Protein AF-A0A7C2W9W1-F1 (afdb_monomer)

Radius of gyration: 30.17 Å; Cα contacts (8 Å, |Δi|>4): 5; chains: 1; bounding box: 88×22×55 Å

pLDDT: mean 78.02, std 16.51, range [39.12, 98.31]

Secondary structure (DSSP, 8-state):
----S---TT--PPPHHHHHHHHSHHHHHHHT-------HHHHHHHHHHHHHHHHHHHHHHHH--

Mean predicted aligned error: 15.75 Å

Sequence (65 aa):
MAGSRDDDPLDLGPDERDLDLLDGSWEQQYYSGQLRQRDWQTILLGLALLALLAMLLPLVMVFLR

Structure (mmCIF, N/CA/C/O backbone):
data_AF-A0A7C2W9W1-F1
#
_entry.id   AF-A0A7C2W9W1-F1
#
loop_
_atom_site.group_PDB
_atom_site.id
_atom_site.type_symbol
_atom_site.label_atom_id
_atom_site.label_alt_id
_atom_site.label_comp_id
_atom_site.label_asym_id
_atom_site.label_entity_id
_atom_site.label_seq_id
_atom_site.pdbx_PDB_ins_code
_atom_site.Cartn_x
_atom_site.Cartn_y
_atom_site.Cartn_z
_atom_site.occupancy
_atom_site.B_iso_or_equiv
_atom_site.auth_seq_id
_atom_site.auth_comp_id
_atom_site.auth_asym_id
_atom_site.auth_atom_id
_atom_site.pdbx_PDB_model_num
ATOM 1 N N . MET A 1 1 ? -69.886 5.475 13.515 1.00 47.38 1 MET A N 1
ATOM 2 C CA . MET A 1 1 ? -68.772 5.670 12.563 1.00 47.38 1 MET A CA 1
ATOM 3 C C . MET A 1 1 ? -67.997 6.892 13.018 1.00 47.38 1 MET A C 1
ATOM 5 O O . MET A 1 1 ? -68.518 7.989 12.886 1.00 47.38 1 MET A O 1
ATOM 9 N N . ALA A 1 2 ? -66.830 6.703 13.630 1.00 40.59 2 ALA A N 1
ATOM 10 C CA . ALA A 1 2 ? -65.919 7.785 13.991 1.00 40.59 2 ALA A CA 1
ATOM 11 C C . ALA A 1 2 ? -64.483 7.237 14.013 1.00 40.59 2 ALA A C 1
ATOM 13 O O . ALA A 1 2 ? -64.235 6.244 14.689 1.00 40.59 2 ALA A O 1
ATOM 14 N N . GLY A 1 3 ? -63.605 7.877 13.235 1.00 39.12 3 GLY A N 1
ATOM 15 C CA . GLY A 1 3 ? -62.151 7.932 13.421 1.00 39.12 3 GLY A CA 1
ATOM 16 C C . GLY A 1 3 ? -61.354 6.644 13.231 1.00 39.12 3 GLY A C 1
ATOM 17 O O . GLY A 1 3 ? -61.003 5.994 14.205 1.00 39.12 3 GLY A O 1
ATOM 18 N N . SER A 1 4 ? -60.997 6.324 11.986 1.00 61.94 4 SER A N 1
ATOM 19 C CA . SER A 1 4 ? -59.822 5.497 11.691 1.00 61.94 4 SER A CA 1
ATOM 20 C C . SER A 1 4 ? -58.693 6.425 11.263 1.00 61.94 4 SER A C 1
ATOM 22 O O . SER A 1 4 ? -58.925 7.210 10.342 1.00 61.94 4 SER A O 1
ATOM 24 N N . ARG A 1 5 ? -57.504 6.153 11.809 1.00 59.91 5 ARG A N 1
ATOM 25 C CA . ARG A 1 5 ? -56.165 6.510 11.328 1.00 59.91 5 ARG A CA 1
ATOM 26 C C . ARG A 1 5 ? -55.586 7.870 11.729 1.00 59.91 5 ARG A C 1
ATOM 28 O O . ARG A 1 5 ? -56.138 8.913 11.407 1.00 59.91 5 ARG A O 1
ATOM 35 N N . ASP A 1 6 ? -54.399 7.707 12.313 1.00 57.75 6 ASP A N 1
ATOM 36 C CA . ASP A 1 6 ? -53.242 8.596 12.339 1.00 57.75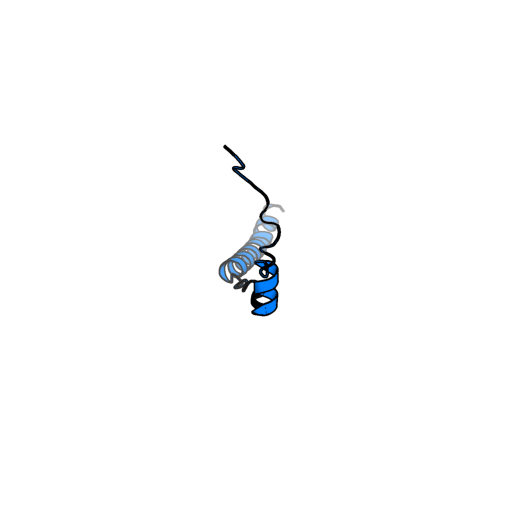 6 ASP A CA 1
ATOM 37 C C . ASP A 1 6 ? -53.273 9.679 13.430 1.00 57.75 6 ASP A C 1
ATOM 39 O O . ASP A 1 6 ? -54.312 10.266 13.695 1.00 57.75 6 ASP A O 1
ATOM 43 N N . ASP A 1 7 ? -52.119 9.882 14.078 1.00 54.50 7 ASP A N 1
ATOM 44 C CA . ASP A 1 7 ? -51.820 10.863 15.140 1.00 54.50 7 ASP A CA 1
ATOM 45 C C . ASP A 1 7 ? -51.873 10.337 16.589 1.00 54.50 7 ASP A C 1
ATOM 47 O O . ASP A 1 7 ? -52.653 10.814 17.413 1.00 54.50 7 ASP A O 1
ATOM 51 N N . ASP A 1 8 ? -50.967 9.414 16.943 1.00 54.78 8 ASP A N 1
ATOM 52 C CA . ASP A 1 8 ? -50.470 9.324 18.327 1.00 54.78 8 ASP A CA 1
ATOM 53 C C . ASP A 1 8 ? -49.098 10.038 18.396 1.00 54.78 8 ASP A C 1
ATOM 55 O O . ASP A 1 8 ? -48.076 9.462 18.020 1.00 54.78 8 ASP A O 1
ATOM 59 N N . PRO A 1 9 ? -49.048 11.335 18.756 1.00 55.62 9 PRO A N 1
ATOM 60 C CA . PRO A 1 9 ? -47.854 12.183 18.644 1.00 55.62 9 PRO A CA 1
ATOM 61 C C . PRO A 1 9 ? -46.825 12.018 19.780 1.00 55.62 9 PRO A C 1
ATOM 63 O O . PRO A 1 9 ? -45.958 12.877 19.935 1.00 55.62 9 PRO A O 1
ATOM 66 N N . LEU A 1 10 ? -46.928 10.984 20.623 1.00 56.03 10 LEU A N 1
ATOM 67 C CA . LEU A 1 10 ? -46.203 10.920 21.902 1.00 56.03 10 LEU A CA 1
ATOM 68 C C . LEU A 1 10 ? -45.474 9.597 22.172 1.00 56.03 10 LEU A C 1
ATOM 70 O O . LEU A 1 10 ? -45.143 9.323 23.326 1.00 56.03 10 LEU A O 1
ATOM 74 N N . ASP A 1 11 ? -45.135 8.819 21.144 1.00 63.09 11 ASP A N 1
ATOM 75 C CA . ASP A 1 11 ? -44.032 7.859 21.284 1.00 63.09 11 ASP A CA 1
ATOM 76 C C . ASP A 1 11 ? -42.697 8.613 21.151 1.00 63.09 11 ASP A C 1
ATOM 78 O O . ASP A 1 11 ? -42.023 8.591 20.127 1.00 63.09 11 ASP A O 1
ATOM 82 N N . LEU A 1 12 ? -42.384 9.388 22.194 1.00 61.09 12 LEU A N 1
ATOM 83 C CA . LEU A 1 12 ? -41.117 10.102 22.400 1.00 61.09 12 LEU A CA 1
ATOM 84 C C . LEU A 1 12 ? -40.106 9.201 23.128 1.00 61.09 12 LEU A C 1
ATOM 86 O O . LEU A 1 12 ? -39.279 9.682 23.907 1.00 61.09 12 LEU A O 1
ATOM 90 N N . GLY A 1 13 ? -40.227 7.881 22.951 1.00 66.56 13 GLY A N 1
ATOM 91 C CA . GLY A 1 13 ? -39.175 6.961 23.348 1.00 66.56 13 GLY A CA 1
ATOM 92 C C . GLY A 1 13 ? -37.866 7.353 22.655 1.00 66.56 13 GLY A C 1
ATOM 93 O O . GLY A 1 13 ? -37.916 7.889 21.546 1.00 66.56 13 GLY A O 1
ATOM 94 N N . PRO A 1 14 ? -36.708 7.134 23.302 1.00 63.41 14 PRO A N 1
ATOM 95 C CA . PRO A 1 14 ? -35.423 7.418 22.680 1.00 63.41 14 PRO A CA 1
ATOM 96 C C . PRO A 1 14 ? -35.365 6.701 21.332 1.00 63.41 14 PRO A C 1
ATOM 98 O O . PRO A 1 14 ? -35.626 5.494 21.259 1.00 63.41 14 PRO A O 1
ATOM 101 N N . ASP A 1 15 ? -35.103 7.461 20.270 1.00 74.12 15 ASP A N 1
ATOM 102 C CA . ASP A 1 15 ? -35.022 6.892 18.933 1.00 74.12 15 ASP A CA 1
ATOM 103 C C . ASP A 1 15 ? -33.772 5.997 18.817 1.00 74.12 15 ASP A C 1
ATOM 105 O O . ASP A 1 15 ? -32.939 5.915 19.723 1.00 74.12 15 ASP A O 1
ATOM 109 N N . GLU A 1 16 ? -33.623 5.278 17.704 1.00 66.75 16 GLU A N 1
ATOM 110 C CA . GLU A 1 16 ? -32.452 4.409 17.481 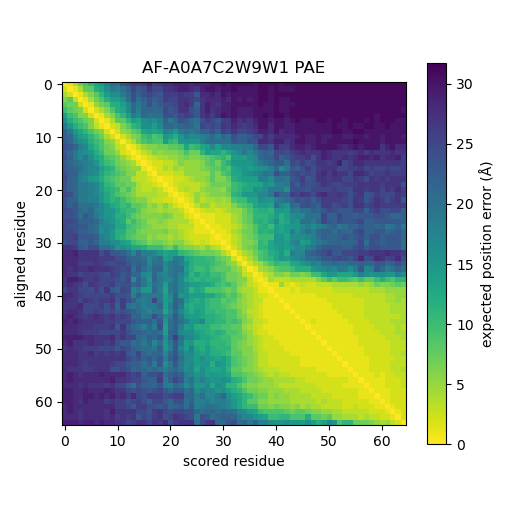1.00 66.75 16 GLU A CA 1
ATOM 111 C C . GLU A 1 16 ? -31.112 5.156 17.632 1.00 66.75 16 GLU A C 1
ATOM 113 O O . GLU A 1 16 ? -30.091 4.524 17.892 1.00 66.75 16 GLU A O 1
ATOM 118 N N . ARG A 1 17 ? -31.145 6.487 17.482 1.00 68.88 17 ARG A N 1
ATOM 119 C CA . ARG A 1 17 ? -30.027 7.428 17.555 1.00 68.88 17 ARG A CA 1
ATOM 120 C C . ARG A 1 17 ? -29.822 8.062 18.938 1.00 68.88 17 ARG A C 1
ATOM 122 O O . ARG A 1 17 ? -28.846 8.778 19.159 1.00 68.88 17 ARG A O 1
ATOM 129 N N . ASP A 1 18 ? -30.767 7.861 19.842 1.00 73.88 18 ASP A N 1
ATOM 130 C CA . ASP A 1 18 ? -30.640 8.171 21.257 1.00 73.88 18 ASP A CA 1
ATOM 131 C C . ASP A 1 18 ? -30.186 6.921 22.019 1.00 73.88 18 ASP A C 1
ATOM 133 O O . ASP A 1 18 ? -29.450 7.008 23.002 1.00 73.88 18 ASP A O 1
ATOM 137 N N . LEU A 1 19 ? -30.600 5.737 21.562 1.00 74.94 19 LEU A N 1
ATOM 138 C CA . LEU A 1 19 ? -30.219 4.457 22.156 1.00 74.94 19 LEU A CA 1
ATOM 139 C C . LEU A 1 19 ? -28.725 4.152 21.988 1.00 74.94 19 LEU A C 1
ATOM 141 O O . LEU A 1 19 ? -28.096 3.698 22.942 1.00 74.94 19 LEU A O 1
ATOM 145 N N . ASP A 1 20 ? -28.153 4.451 20.824 1.00 71.06 20 ASP A N 1
ATOM 146 C CA . ASP A 1 20 ? -26.719 4.315 20.523 1.00 71.06 20 ASP A CA 1
ATOM 147 C C . ASP A 1 20 ? -25.833 5.338 21.276 1.00 71.06 20 ASP A C 1
ATOM 149 O O . ASP A 1 20 ? -24.663 5.063 21.575 1.00 71.06 20 ASP A O 1
ATOM 153 N N . LEU A 1 21 ? -26.386 6.509 21.626 1.00 72.50 21 LEU A N 1
ATOM 154 C CA . LEU A 1 21 ? -25.771 7.494 22.526 1.00 72.50 21 LEU A CA 1
ATOM 155 C C . LEU A 1 21 ? -25.811 7.038 23.991 1.00 72.50 21 LEU A C 1
ATOM 157 O O . LEU A 1 21 ? -24.866 7.291 24.739 1.00 72.50 21 LEU A O 1
ATOM 161 N N . LEU A 1 22 ? -26.895 6.379 24.409 1.00 78.69 22 LEU A N 1
ATOM 162 C CA . LEU A 1 22 ? -27.078 5.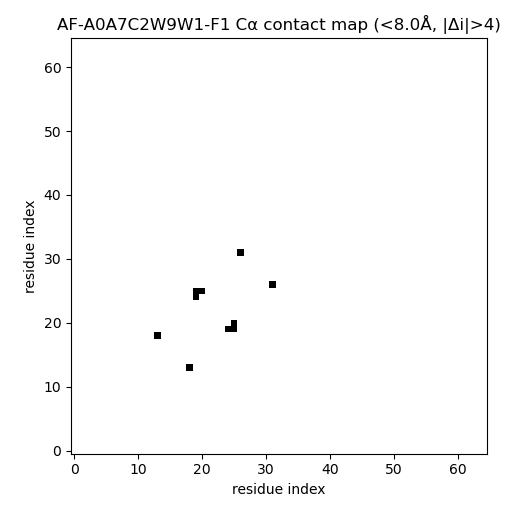891 25.779 1.00 78.69 22 LEU A CA 1
ATOM 163 C C . LEU A 1 22 ? -26.289 4.605 26.067 1.00 78.69 22 LEU A C 1
ATOM 165 O O . LEU A 1 22 ? -25.851 4.412 27.203 1.00 78.69 22 LEU A O 1
ATOM 169 N N . ASP A 1 23 ? -26.108 3.728 25.075 1.00 82.19 23 ASP A N 1
ATOM 170 C CA . ASP A 1 23 ? -25.377 2.462 25.223 1.00 82.19 23 ASP A CA 1
ATOM 171 C C . ASP A 1 23 ? -23.884 2.557 24.843 1.00 82.19 23 ASP A C 1
ATOM 173 O O . ASP A 1 23 ? -23.118 1.623 25.094 1.00 82.19 23 ASP A O 1
ATOM 177 N N . GLY A 1 24 ? -23.458 3.690 24.272 1.00 75.62 24 GLY A N 1
ATOM 178 C CA . GLY A 1 24 ? -22.079 3.929 23.841 1.00 75.62 24 GLY A CA 1
ATOM 179 C C . GLY A 1 24 ? -21.647 3.102 22.622 1.00 75.62 24 GLY A C 1
ATOM 180 O O . GLY A 1 24 ? -20.467 3.108 22.254 1.00 75.62 24 GLY A O 1
ATOM 181 N N . SER A 1 25 ? -22.571 2.403 21.962 1.00 79.62 25 SER A N 1
ATOM 182 C CA . SER A 1 25 ? -22.322 1.657 20.727 1.00 79.62 25 SER A CA 1
ATOM 183 C C . SER A 1 25 ? -21.898 2.585 19.596 1.00 79.62 25 SER A C 1
ATOM 185 O O . SER A 1 25 ? -21.081 2.174 18.770 1.00 79.62 25 SER A O 1
ATOM 187 N N . TRP A 1 26 ? -22.332 3.854 19.609 1.00 75.31 26 TRP A N 1
ATOM 188 C CA . TRP A 1 26 ? -21.849 4.874 18.679 1.00 75.31 26 TRP A CA 1
ATOM 189 C C . TRP A 1 26 ? -20.331 5.065 18.773 1.00 75.31 26 TRP A C 1
ATOM 191 O O . TRP A 1 26 ? -19.642 5.001 17.755 1.00 75.31 26 TRP A O 1
ATOM 201 N N . GLU A 1 27 ? -19.776 5.232 19.980 1.00 76.25 27 GLU A N 1
ATOM 202 C CA . GLU A 1 27 ? -18.324 5.358 20.176 1.00 76.25 27 GLU A CA 1
ATOM 203 C C . GLU A 1 27 ? -17.620 4.078 19.751 1.00 76.25 27 GLU A C 1
ATOM 205 O O . GLU A 1 27 ? -16.581 4.111 19.091 1.00 76.25 27 GLU A O 1
ATOM 210 N N . GLN A 1 28 ? -18.215 2.934 20.071 1.00 75.19 28 GLN A N 1
ATOM 211 C CA . GLN A 1 28 ? -17.663 1.653 19.685 1.00 75.19 28 GLN A CA 1
ATOM 212 C C . GLN A 1 28 ? -17.634 1.491 18.167 1.00 75.19 28 GLN A C 1
ATOM 214 O O . GLN A 1 28 ? -16.641 1.001 17.659 1.00 75.19 28 GLN A O 1
ATOM 219 N N . GLN A 1 29 ? -18.640 1.943 17.419 1.00 73.12 29 GLN A N 1
ATOM 220 C CA . GLN A 1 29 ? -18.669 1.872 15.956 1.00 73.12 29 GLN A CA 1
ATOM 221 C C . GLN A 1 29 ? -17.778 2.939 15.309 1.00 73.12 29 GLN A C 1
ATOM 223 O O . GLN A 1 29 ? -17.035 2.633 14.374 1.00 73.12 29 GLN A O 1
ATOM 228 N N . TYR A 1 30 ? -17.773 4.156 15.849 1.00 73.25 30 TYR A N 1
ATOM 229 C CA . TYR A 1 30 ? -16.944 5.270 15.395 1.00 73.25 30 TYR A CA 1
ATOM 230 C C . TYR A 1 30 ? -15.445 4.994 15.606 1.00 73.25 30 TYR A C 1
ATOM 232 O O . TYR A 1 30 ? -14.645 5.163 14.682 1.00 73.25 30 TYR A O 1
ATOM 240 N N . TYR A 1 31 ? -15.063 4.472 16.778 1.00 71.12 31 TYR A N 1
ATOM 241 C CA . TYR A 1 31 ? -13.692 4.063 17.106 1.00 71.12 31 TYR A CA 1
ATOM 242 C C . TYR A 1 31 ? -13.372 2.607 16.752 1.00 71.12 31 TYR A C 1
ATOM 244 O O . TYR A 1 31 ? -12.191 2.260 16.707 1.00 71.12 31 TYR A O 1
ATOM 252 N N . SER A 1 32 ? -14.364 1.763 16.412 1.00 68.62 32 SER A N 1
ATOM 253 C CA . SER A 1 32 ? -14.101 0.434 15.814 1.00 68.62 32 SER A CA 1
ATOM 254 C C . SER A 1 32 ? -13.316 0.563 14.525 1.00 68.62 32 SER A C 1
ATOM 256 O O . SER A 1 32 ? -12.754 -0.437 14.069 1.00 68.62 32 SER A O 1
ATOM 258 N N . GLY A 1 33 ? -13.300 1.788 13.967 1.00 61.22 33 GLY A N 1
ATOM 259 C CA . GLY A 1 33 ? -12.287 2.277 13.060 1.00 61.22 33 GLY A CA 1
ATOM 260 C C . GLY A 1 33 ? -12.002 1.212 12.045 1.00 61.22 33 GLY A C 1
ATOM 261 O O . GLY A 1 33 ? -10.873 0.741 12.050 1.00 61.22 33 GLY A O 1
ATOM 262 N N . GLN A 1 34 ? -13.068 0.773 11.342 1.00 58.50 34 GLN A N 1
ATOM 263 C CA . GLN A 1 34 ? -13.096 -0.306 10.356 1.00 58.50 34 GLN A CA 1
ATOM 264 C C . GLN A 1 34 ? -11.764 -1.035 10.367 1.00 58.50 34 GLN A C 1
ATOM 266 O O . GLN A 1 34 ? -10.855 -0.527 9.711 1.00 58.50 34 GLN A O 1
ATOM 271 N N . LEU A 1 35 ? -11.617 -2.118 11.142 1.00 63.38 35 LEU A N 1
ATOM 272 C CA . LEU A 1 35 ? -10.415 -2.958 11.159 1.00 63.38 35 LEU A CA 1
ATOM 273 C C . LEU A 1 35 ? -10.088 -3.385 9.719 1.00 63.38 35 LEU A C 1
ATOM 275 O O . LEU A 1 35 ? -10.417 -4.483 9.276 1.00 63.38 35 LEU A O 1
ATOM 279 N N . ARG A 1 36 ? -9.472 -2.485 8.952 1.00 64.62 36 ARG A N 1
ATOM 280 C CA . ARG A 1 36 ? -9.018 -2.668 7.589 1.00 64.62 36 ARG A CA 1
ATOM 281 C C . ARG A 1 36 ? -7.778 -3.487 7.789 1.00 64.62 36 ARG A C 1
ATOM 283 O O . ARG A 1 36 ? -6.676 -2.958 7.930 1.00 64.62 36 ARG A O 1
ATOM 290 N N . GLN A 1 37 ? -7.993 -4.791 7.917 1.00 73.25 37 GLN A N 1
ATOM 291 C CA . GLN A 1 37 ? -6.915 -5.747 7.888 1.00 73.25 37 GLN A CA 1
ATOM 292 C C . GLN A 1 37 ? -6.156 -5.459 6.607 1.00 73.25 37 GLN A C 1
ATOM 294 O O . GLN A 1 37 ? -6.704 -5.496 5.505 1.00 73.25 37 GLN A O 1
ATOM 299 N N . ARG A 1 38 ? -4.916 -5.018 6.782 1.00 79.56 38 ARG A N 1
ATOM 300 C CA . ARG A 1 38 ? -4.080 -4.655 5.659 1.00 79.56 38 ARG A CA 1
ATOM 301 C C . ARG A 1 38 ? -3.849 -5.915 4.840 1.00 79.56 38 ARG A C 1
ATOM 303 O O . ARG A 1 38 ? -3.286 -6.880 5.353 1.00 79.56 38 ARG A O 1
ATOM 310 N N . ASP A 1 39 ? -4.289 -5.893 3.587 1.00 88.75 39 ASP A N 1
ATOM 311 C CA . ASP A 1 39 ? -4.091 -7.014 2.682 1.00 88.75 39 ASP A CA 1
ATOM 312 C C . ASP A 1 39 ? -2.624 -7.072 2.239 1.00 88.75 39 ASP A C 1
ATOM 314 O O . ASP A 1 39 ? -2.169 -6.365 1.334 1.0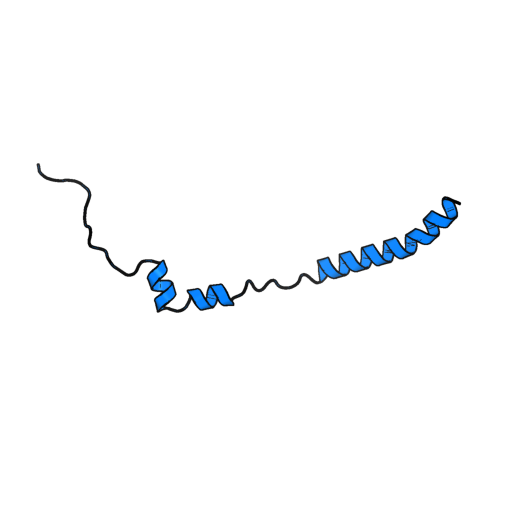0 88.75 39 ASP A O 1
ATOM 318 N N . TRP A 1 40 ? -1.867 -7.927 2.919 1.00 93.06 40 TRP A N 1
ATOM 319 C CA . TRP A 1 40 ? -0.463 -8.167 2.624 1.00 93.06 40 TRP A CA 1
ATOM 320 C C . TRP A 1 40 ? -0.245 -8.871 1.287 1.00 93.06 40 TRP A C 1
ATOM 322 O O . TRP A 1 40 ? 0.809 -8.670 0.688 1.00 93.06 40 TRP A O 1
ATOM 332 N N . GLN A 1 41 ? -1.214 -9.647 0.788 1.00 95.62 41 GLN A N 1
ATOM 333 C CA . GLN A 1 41 ? -1.089 -10.306 -0.512 1.00 95.62 41 GLN A CA 1
ATOM 334 C C . GLN A 1 41 ? -1.064 -9.261 -1.623 1.00 95.62 41 GLN A C 1
ATOM 336 O O . GLN A 1 41 ? -0.150 -9.264 -2.445 1.00 95.62 41 GLN A O 1
ATOM 341 N N . THR A 1 42 ? -2.004 -8.315 -1.589 1.00 95.00 42 THR A N 1
ATOM 342 C CA . THR A 1 42 ? -2.059 -7.210 -2.554 1.00 95.00 42 THR A CA 1
ATOM 343 C C . THR A 1 42 ? -0.790 -6.354 -2.512 1.00 95.00 42 THR A C 1
ATOM 345 O O . THR A 1 42 ? -0.230 -6.016 -3.556 1.00 95.00 42 THR A O 1
ATOM 348 N N . ILE A 1 43 ? -0.279 -6.042 -1.317 1.00 95.44 43 ILE A N 1
ATOM 349 C CA . ILE A 1 43 ? 0.957 -5.254 -1.166 1.00 95.44 43 ILE A CA 1
ATOM 350 C C . ILE A 1 43 ? 2.167 -6.002 -1.735 1.00 95.44 43 ILE A C 1
ATOM 352 O O . ILE A 1 43 ? 2.946 -5.427 -2.497 1.00 95.44 43 ILE A O 1
ATOM 356 N N . LEU A 1 44 ? 2.329 -7.281 -1.389 1.00 97.12 44 LEU A N 1
ATOM 357 C CA . LEU A 1 44 ? 3.441 -8.100 -1.872 1.00 97.12 44 LEU A CA 1
ATOM 358 C C . LEU A 1 44 ? 3.374 -8.309 -3.385 1.00 97.12 44 LEU A C 1
ATOM 360 O O . LEU A 1 44 ? 4.408 -8.253 -4.047 1.00 97.12 44 LEU A O 1
ATOM 364 N N . LEU A 1 45 ? 2.173 -8.481 -3.941 1.00 97.75 45 LEU A N 1
ATOM 365 C CA . LEU A 1 45 ? 1.966 -8.569 -5.383 1.00 97.75 45 LEU A CA 1
ATOM 366 C C . LEU A 1 45 ? 2.416 -7.282 -6.086 1.00 97.75 45 LEU A C 1
ATOM 368 O O . LEU A 1 45 ? 3.156 -7.348 -7.065 1.00 97.75 45 LEU A O 1
ATOM 372 N N . GLY A 1 46 ? 2.032 -6.115 -5.561 1.00 97.69 46 GLY A N 1
ATOM 373 C CA . GLY A 1 46 ? 2.472 -4.825 -6.095 1.00 97.69 46 GLY A CA 1
ATOM 374 C C . GLY A 1 46 ? 3.996 -4.671 -6.077 1.00 97.69 46 GLY A C 1
ATOM 375 O O . GLY A 1 46 ? 4.593 -4.282 -7.080 1.00 97.69 46 GLY A O 1
ATOM 376 N N . LEU A 1 47 ? 4.643 -5.043 -4.968 1.00 98.25 47 LEU A N 1
ATOM 377 C CA . LEU A 1 47 ? 6.106 -5.021 -4.857 1.00 98.25 47 LEU A CA 1
ATOM 378 C C . LEU A 1 47 ? 6.783 -5.995 -5.833 1.00 98.25 47 LEU A C 1
ATOM 380 O O . LEU A 1 47 ? 7.782 -5.635 -6.455 1.00 98.25 47 LEU A O 1
ATOM 384 N N . ALA A 1 48 ? 6.233 -7.199 -6.010 1.00 98.25 48 ALA A N 1
ATOM 385 C CA . ALA A 1 48 ? 6.754 -8.184 -6.954 1.00 98.25 48 ALA A CA 1
ATOM 386 C C . ALA A 1 48 ? 6.669 -7.688 -8.407 1.00 98.25 48 ALA A C 1
ATOM 388 O O . ALA A 1 48 ? 7.631 -7.832 -9.162 1.00 98.25 48 ALA A O 1
ATOM 389 N N . LEU A 1 49 ? 5.557 -7.048 -8.787 1.00 98.25 49 LEU A N 1
ATOM 390 C CA . LEU A 1 49 ? 5.389 -6.450 -10.114 1.00 98.25 49 LEU A CA 1
ATOM 391 C C . LEU A 1 49 ? 6.378 -5.303 -10.358 1.00 98.25 49 LEU A C 1
ATOM 393 O O . LEU A 1 49 ? 6.969 -5.227 -11.434 1.00 98.25 49 LEU A O 1
ATOM 397 N N . LEU A 1 50 ? 6.603 -4.441 -9.360 1.00 98.31 50 LEU A N 1
ATOM 398 C CA . LEU A 1 50 ? 7.596 -3.365 -9.449 1.00 98.31 50 LEU A CA 1
ATOM 399 C C . LEU A 1 50 ? 9.019 -3.911 -9.619 1.00 98.31 50 LEU A C 1
ATOM 401 O O . LEU A 1 50 ? 9.769 -3.421 -10.463 1.00 98.31 50 LEU A O 1
ATOM 405 N N . ALA A 1 51 ? 9.383 -4.946 -8.859 1.00 98.12 51 ALA A N 1
ATOM 406 C CA . ALA A 1 51 ? 10.682 -5.601 -8.983 1.00 98.12 51 ALA A CA 1
ATOM 407 C C . ALA A 1 51 ? 10.863 -6.255 -10.363 1.00 98.12 51 ALA A C 1
ATOM 409 O O . ALA A 1 51 ? 11.908 -6.091 -10.993 1.00 98.12 51 ALA A O 1
ATOM 410 N N . LEU A 1 52 ? 9.829 -6.938 -10.866 1.00 98.06 52 LEU A N 1
ATOM 411 C CA . LEU A 1 52 ? 9.836 -7.535 -12.200 1.00 98.06 52 LEU A CA 1
ATOM 412 C C . LEU A 1 52 ? 10.017 -6.470 -13.291 1.00 98.06 52 LEU A C 1
ATOM 414 O O . LEU A 1 52 ? 10.838 -6.642 -14.191 1.00 98.06 52 LEU A O 1
ATOM 418 N N . LEU A 1 53 ? 9.300 -5.347 -13.195 1.00 97.81 53 LEU A N 1
ATOM 419 C CA . LEU A 1 53 ? 9.435 -4.231 -14.132 1.00 97.81 53 LEU A CA 1
ATOM 420 C C . LEU A 1 53 ? 10.860 -3.661 -14.125 1.00 97.81 53 LEU A C 1
ATOM 422 O O . LEU A 1 53 ? 11.428 -3.418 -15.189 1.0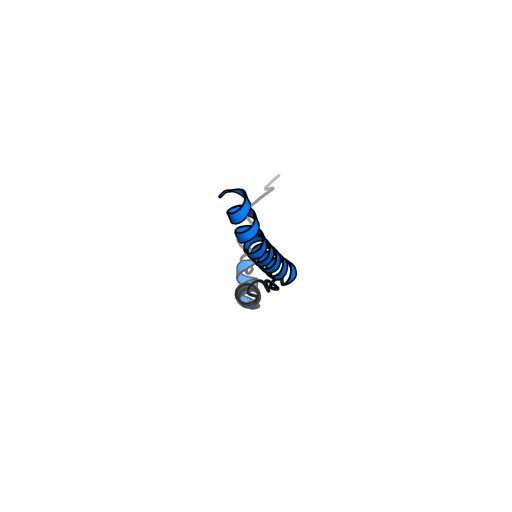0 97.81 53 LEU A O 1
ATOM 426 N N . ALA A 1 54 ? 11.456 -3.491 -12.942 1.00 97.38 54 ALA A N 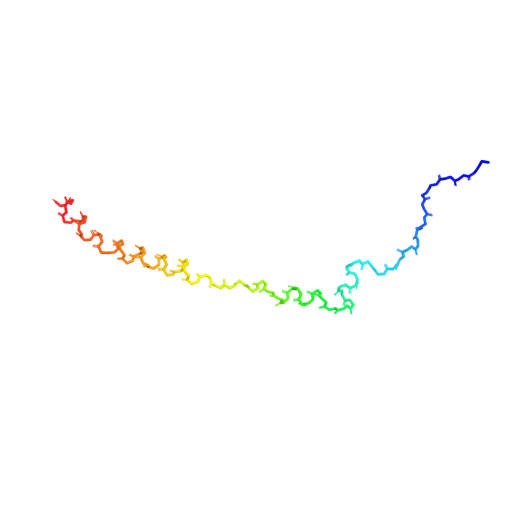1
ATOM 427 C CA . ALA A 1 54 ? 12.828 -3.010 -12.800 1.00 97.38 54 ALA A CA 1
ATOM 428 C C . ALA A 1 54 ? 13.854 -3.956 -13.447 1.00 97.38 54 ALA A C 1
ATOM 430 O O . ALA A 1 54 ? 14.839 -3.488 -14.014 1.00 97.38 54 ALA A O 1
ATOM 431 N N . MET A 1 55 ? 13.610 -5.270 -13.414 1.00 96.44 55 MET A N 1
ATOM 432 C CA . MET A 1 55 ? 14.444 -6.262 -14.104 1.00 96.44 55 MET A CA 1
ATOM 433 C C . MET A 1 55 ? 14.250 -6.253 -15.626 1.00 96.44 55 MET A C 1
ATOM 435 O O . MET A 1 55 ? 15.207 -6.467 -16.367 1.00 96.44 55 MET A O 1
ATOM 439 N N . LEU A 1 56 ? 13.031 -5.998 -16.107 1.00 96.75 56 LEU A N 1
ATOM 440 C CA . LEU A 1 56 ? 12.719 -5.968 -17.540 1.00 96.75 56 LEU A CA 1
ATOM 441 C C . LEU A 1 56 ? 13.190 -4.681 -18.231 1.00 96.75 56 LEU A C 1
ATOM 443 O O . LEU A 1 56 ? 13.581 -4.719 -19.395 1.00 96.75 56 LEU A O 1
ATOM 447 N N . LEU A 1 57 ? 13.194 -3.55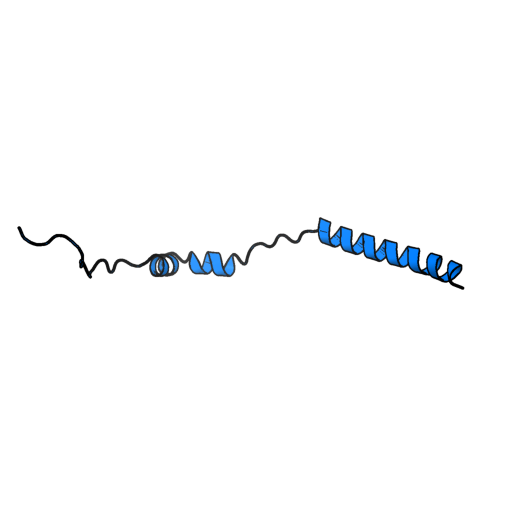3 -17.519 1.00 96.00 57 LEU A N 1
ATOM 448 C CA . LEU A 1 57 ? 13.637 -2.246 -18.015 1.00 96.00 57 LEU A CA 1
ATOM 449 C C . LEU A 1 57 ? 14.998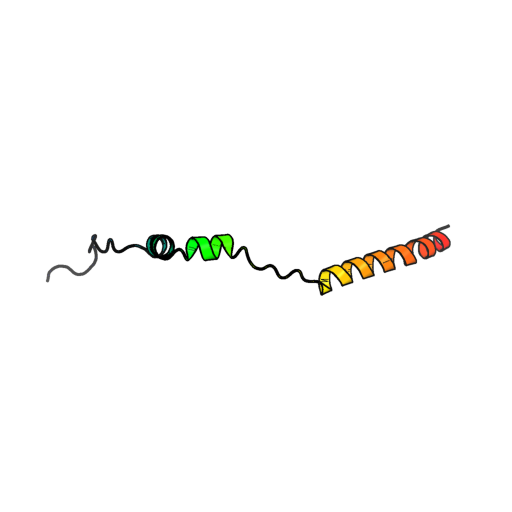 -2.261 -18.742 1.00 96.00 57 LEU A C 1
ATOM 451 O O . LEU A 1 57 ? 15.049 -1.801 -19.886 1.00 96.00 57 LEU A O 1
ATOM 455 N N . PRO A 1 58 ? 16.093 -2.796 -18.161 1.00 94.75 58 PRO A N 1
ATOM 456 C CA . PRO A 1 58 ? 17.383 -2.844 -18.846 1.00 94.75 58 PRO A CA 1
ATOM 457 C C . PRO A 1 58 ? 17.358 -3.754 -20.078 1.00 94.75 58 PRO A C 1
ATOM 459 O O . PRO A 1 58 ? 18.008 -3.440 -21.071 1.00 94.75 58 PRO A O 1
ATOM 462 N N . LEU A 1 59 ? 16.582 -4.843 -20.054 1.00 94.81 59 LEU A N 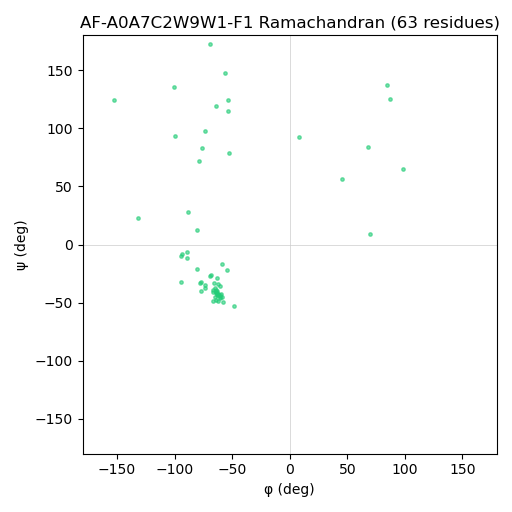1
ATOM 463 C CA . LEU A 1 59 ? 16.435 -5.739 -21.199 1.00 94.81 59 LEU A CA 1
ATOM 464 C C . LEU A 1 59 ? 15.808 -4.990 -22.385 1.00 94.81 59 LEU A C 1
ATOM 466 O O . LEU A 1 59 ? 16.349 -4.997 -23.486 1.00 94.81 59 LEU A O 1
ATOM 470 N N . VAL A 1 60 ? 14.708 -4.276 -22.136 1.00 93.62 60 VAL A N 1
ATOM 471 C CA . VAL A 1 60 ? 14.013 -3.465 -23.145 1.00 93.62 60 VAL A CA 1
ATOM 472 C C . VAL A 1 60 ? 14.914 -2.346 -23.675 1.00 93.62 60 VAL A C 1
ATOM 474 O O . VAL A 1 60 ? 14.976 -2.140 -24.884 1.00 93.62 60 VAL A O 1
ATOM 477 N N . MET A 1 61 ? 15.668 -1.664 -22.805 1.00 94.56 61 MET A N 1
ATOM 478 C CA . MET A 1 61 ? 16.621 -0.631 -23.231 1.00 94.56 61 MET A CA 1
ATOM 479 C C . MET A 1 61 ? 17.722 -1.163 -24.155 1.00 94.56 61 MET A C 1
ATOM 481 O O . MET A 1 61 ? 18.129 -0.451 -25.068 1.00 94.56 61 MET A O 1
ATOM 485 N N . VAL A 1 62 ? 18.200 -2.394 -23.947 1.00 94.06 62 VAL A N 1
ATOM 486 C CA . VAL A 1 62 ? 19.211 -3.013 -24.821 1.00 94.06 62 VAL A CA 1
ATOM 487 C C . VAL A 1 62 ? 18.654 -3.284 -26.220 1.00 94.06 62 VAL A C 1
ATOM 489 O O . VAL A 1 62 ? 19.368 -3.070 -27.192 1.00 94.06 62 VAL A O 1
ATOM 492 N N . PHE A 1 63 ? 17.399 -3.723 -26.336 1.00 90.56 63 PHE A N 1
ATOM 493 C CA . PHE A 1 63 ? 16.772 -4.019 -27.631 1.00 90.56 63 PHE A CA 1
ATOM 494 C C . PHE A 1 63 ? 16.253 -2.783 -28.381 1.00 90.56 63 PHE A C 1
ATOM 496 O O . PHE A 1 63 ? 16.051 -2.854 -29.589 1.00 90.56 63 PHE A O 1
ATOM 503 N N . LEU A 1 64 ? 16.008 -1.671 -27.679 1.00 90.00 64 LEU A N 1
ATOM 504 C CA . LEU A 1 64 ? 15.575 -0.398 -28.272 1.00 90.00 64 LEU A CA 1
ATOM 505 C C . LEU A 1 64 ? 16.737 0.523 -28.685 1.00 90.00 64 LEU A C 1
ATOM 507 O O . LEU A 1 64 ? 16.485 1.580 -29.264 1.00 90.00 64 LEU A O 1
ATOM 511 N N . ARG A 1 65 ? 17.978 0.158 -28.353 1.00 71.44 65 ARG A N 1
ATOM 512 C CA . ARG A 1 65 ? 19.197 0.849 -28.788 1.00 71.44 65 ARG A CA 1
ATOM 513 C C . ARG A 1 65 ? 19.584 0.439 -30.205 1.00 71.44 65 ARG A C 1
ATOM 515 O O . ARG A 1 65 ? 20.066 1.336 -30.931 1.00 71.44 65 ARG A O 1
#

Solvent-accessible surface area (backbone atoms only — not comparable to full-atom values): 4235 Å² total; per-residue (Å²): 142,80,88,85,84,88,85,81,95,71,85,76,64,75,48,81,78,44,47,30,65,73,70,45,52,48,57,51,60,65,68,48,54,75,79,70,74,76,61,59,66,64,53,52,51,54,52,51,52,53,52,50,49,63,62,46,48,62,57,53,52,64,75,75,105

Foldseek 3Di:
DDDDDDDPPPPPDQPPVSVCVVVVVVVVVVVVVPPPPPPPVVVVVVVVVVVVVVVCVVVVVVVVD